Protein AF-A0A0K0DLP5-F1 (afdb_monomer_lite)

Structure (mmCIF, N/CA/C/O backbone):
data_AF-A0A0K0DLP5-F1
#
_entry.id   AF-A0A0K0DLP5-F1
#
loop_
_atom_site.group_PDB
_atom_site.id
_atom_site.type_symbol
_atom_site.label_atom_id
_atom_site.label_alt_id
_atom_site.label_comp_id
_atom_site.label_asym_id
_atom_site.label_entity_id
_atom_site.label_seq_id
_atom_site.pdbx_PDB_ins_code
_atom_site.Cartn_x
_atom_site.Cartn_y
_atom_site.Cartn_z
_atom_site.occupancy
_atom_site.B_iso_or_equiv
_atom_site.auth_seq_id
_atom_site.auth_comp_id
_atom_site.auth_asym_id
_atom_site.auth_atom_id
_atom_site.pdbx_PDB_model_num
ATOM 1 N N . MET A 1 1 ? -8.802 3.641 -4.073 1.00 86.50 1 MET A N 1
ATOM 2 C CA . MET A 1 1 ? -8.788 2.226 -3.660 1.00 86.50 1 MET A CA 1
ATOM 3 C C . MET A 1 1 ? -7.364 1.700 -3.714 1.00 86.50 1 MET A C 1
ATOM 5 O O . MET A 1 1 ? -6.653 2.055 -4.645 1.00 86.50 1 MET A O 1
ATOM 9 N N . LEU A 1 2 ? -6.941 0.934 -2.705 1.00 92.12 2 LEU A N 1
ATOM 10 C CA . LEU A 1 2 ? -5.649 0.236 -2.690 1.00 92.12 2 LEU A CA 1
ATOM 11 C C . LEU A 1 2 ? -5.886 -1.223 -3.040 1.00 92.12 2 LEU A C 1
ATOM 13 O O . LEU A 1 2 ? -6.817 -1.838 -2.526 1.00 92.12 2 LEU A O 1
ATOM 17 N N . HIS A 1 3 ? -5.024 -1.746 -3.892 1.00 93.81 3 HIS A N 1
ATOM 18 C CA . HIS A 1 3 ? -5.018 -3.122 -4.336 1.00 93.81 3 HIS A CA 1
ATOM 19 C C . HIS A 1 3 ? -3.615 -3.678 -4.133 1.00 93.81 3 HIS A C 1
ATOM 21 O O . HIS A 1 3 ? -2.635 -3.022 -4.488 1.00 93.81 3 HIS A O 1
ATOM 27 N N . LEU A 1 4 ? -3.545 -4.888 -3.591 1.00 93.56 4 LEU A N 1
ATOM 28 C CA . LEU A 1 4 ? -2.346 -5.711 -3.614 1.00 93.56 4 LEU A CA 1
ATOM 29 C C . LEU A 1 4 ? -2.581 -6.753 -4.705 1.00 93.56 4 LEU A C 1
ATOM 31 O O . LEU A 1 4 ? -3.560 -7.496 -4.635 1.00 93.56 4 LEU A O 1
ATOM 35 N N . LYS A 1 5 ? -1.776 -6.727 -5.764 1.00 92.94 5 LYS A N 1
ATOM 36 C CA . LYS A 1 5 ? -1.952 -7.607 -6.926 1.00 92.94 5 LYS A CA 1
ATOM 37 C C . LYS A 1 5 ? -0.713 -8.449 -7.141 1.00 92.94 5 LYS A C 1
ATOM 39 O O . LYS A 1 5 ? 0.381 -8.010 -6.814 1.00 92.94 5 LYS A O 1
ATOM 44 N N . GLU A 1 6 ? -0.893 -9.621 -7.730 1.00 90.38 6 GLU A N 1
ATOM 45 C CA . GLU A 1 6 ? 0.198 -10.436 -8.251 1.00 90.38 6 GLU A CA 1
ATOM 46 C C . GLU A 1 6 ? 0.144 -10.407 -9.778 1.00 90.38 6 GLU A C 1
ATOM 48 O O . GLU A 1 6 ? -0.919 -10.601 -10.369 1.00 90.38 6 GLU A O 1
ATOM 53 N N . VAL A 1 7 ? 1.274 -10.088 -10.403 1.00 84.19 7 VAL A N 1
ATOM 54 C CA . VAL A 1 7 ? 1.446 -10.016 -11.855 1.00 84.19 7 VAL A CA 1
ATOM 55 C C . VAL A 1 7 ? 2.790 -10.653 -12.176 1.00 84.19 7 VAL A C 1
ATOM 57 O O . VAL A 1 7 ? 3.810 -10.228 -11.639 1.00 84.19 7 VAL A O 1
ATOM 60 N N . ASP A 1 8 ? 2.789 -11.690 -13.012 1.00 84.88 8 ASP A N 1
ATOM 61 C CA . ASP A 1 8 ? 3.995 -12.416 -13.435 1.00 84.88 8 ASP A CA 1
ATOM 62 C C . ASP A 1 8 ? 4.873 -12.888 -12.258 1.00 84.88 8 ASP A C 1
ATOM 64 O O . ASP A 1 8 ? 6.098 -12.757 -12.266 1.00 84.88 8 ASP A O 1
ATOM 68 N N . GLY A 1 9 ? 4.230 -13.384 -11.193 1.00 86.62 9 GLY A N 1
ATOM 69 C CA . GLY A 1 9 ? 4.890 -13.842 -9.963 1.00 86.62 9 GLY A CA 1
ATOM 70 C C . GLY A 1 9 ? 5.452 -12.720 -9.080 1.00 86.62 9 GLY A C 1
ATOM 71 O O . GLY A 1 9 ? 6.086 -12.998 -8.063 1.00 86.62 9 GLY A O 1
ATOM 72 N N . LYS A 1 10 ? 5.230 -11.448 -9.437 1.00 87.56 10 LYS A N 1
ATOM 73 C CA . LYS A 1 10 ? 5.630 -10.277 -8.647 1.00 87.56 10 LYS A CA 1
ATOM 74 C C . LYS A 1 10 ? 4.413 -9.626 -8.012 1.00 87.56 10 LYS A C 1
ATOM 76 O O . LYS A 1 10 ? 3.418 -9.344 -8.678 1.00 87.56 10 LYS A O 1
ATOM 81 N N . LYS A 1 11 ? 4.506 -9.322 -6.720 1.00 92.81 11 LYS A N 1
ATOM 82 C CA . LYS A 1 11 ? 3.464 -8.572 -6.015 1.00 92.81 11 LYS A CA 1
ATOM 83 C C . LYS A 1 11 ? 3.650 -7.068 -6.208 1.00 92.81 11 LYS A C 1
ATOM 85 O O . LYS A 1 11 ? 4.776 -6.574 -6.248 1.00 92.81 11 LYS A O 1
ATOM 90 N N . SER A 1 12 ? 2.556 -6.325 -6.332 1.00 93.44 12 SER A N 1
ATOM 91 C CA . SER A 1 12 ? 2.559 -4.873 -6.518 1.00 93.44 12 SER A CA 1
ATOM 92 C C . SER A 1 12 ? 1.506 -4.171 -5.666 1.00 93.44 12 SER A C 1
ATOM 94 O O . SER A 1 12 ? 0.419 -4.700 -5.410 1.00 93.44 12 SER A O 1
ATOM 96 N N . VAL A 1 13 ? 1.836 -2.956 -5.225 1.00 94.44 13 VAL A N 1
ATOM 97 C CA . VAL A 1 13 ? 0.886 -2.019 -4.620 1.00 94.44 13 VAL A CA 1
ATOM 98 C C . VAL A 1 13 ? 0.346 -1.118 -5.722 1.00 94.44 13 VAL A C 1
ATOM 100 O O . VAL A 1 13 ? 1.096 -0.380 -6.363 1.00 94.44 13 VAL A O 1
ATOM 103 N N . LEU A 1 14 ? -0.972 -1.140 -5.905 1.00 94.19 14 LEU A N 1
ATOM 104 C CA . LEU A 1 14 ? -1.683 -0.267 -6.830 1.00 94.19 14 LEU A CA 1
ATOM 105 C C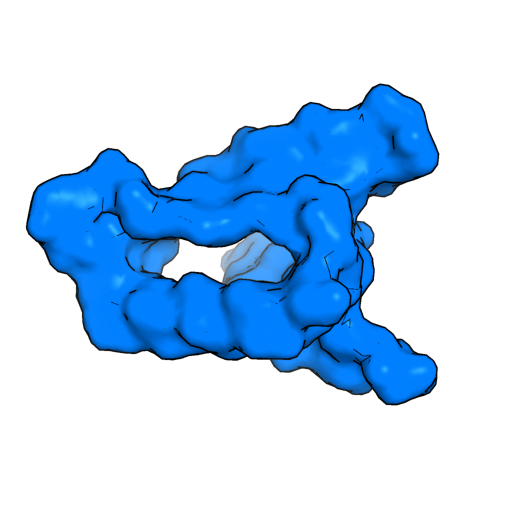 . LEU A 1 14 ? -2.694 0.583 -6.062 1.00 94.19 14 LEU A C 1
ATOM 107 O O . LEU A 1 14 ? -3.636 0.056 -5.470 1.00 94.19 14 LEU A O 1
ATOM 111 N N . VAL A 1 15 ? -2.552 1.904 -6.118 1.00 93.44 15 VAL A N 1
ATOM 112 C CA . VAL A 1 15 ? -3.541 2.843 -5.578 1.00 93.44 15 VAL A CA 1
ATOM 113 C C . VAL A 1 15 ? -4.147 3.648 -6.712 1.00 93.44 15 VAL A C 1
ATOM 115 O O . VAL A 1 15 ? -3.434 4.269 -7.495 1.00 93.44 15 VAL A O 1
ATOM 118 N N . ARG A 1 16 ? -5.479 3.653 -6.779 1.00 93.19 16 ARG A N 1
ATOM 119 C CA . ARG A 1 16 ? -6.263 4.441 -7.738 1.00 93.19 16 ARG A CA 1
ATOM 120 C C . ARG A 1 16 ? -7.197 5.415 -7.035 1.00 93.19 16 ARG A C 1
ATOM 122 O O . ARG A 1 16 ? -7.721 5.094 -5.966 1.00 93.19 16 ARG A O 1
ATOM 129 N N . ALA A 1 17 ? -7.465 6.562 -7.645 1.00 91.44 17 ALA A N 1
ATOM 130 C CA . ALA A 1 17 ? -8.531 7.459 -7.219 1.00 91.44 17 ALA A CA 1
ATOM 131 C C . ALA A 1 17 ? -9.888 6.734 -7.270 1.00 91.44 17 ALA A C 1
ATOM 133 O O . ALA A 1 17 ? -10.142 5.933 -8.169 1.00 91.44 17 ALA A O 1
ATOM 134 N N . ALA A 1 18 ? -10.765 7.000 -6.302 1.00 88.88 18 ALA A N 1
ATOM 135 C CA . ALA A 1 18 ? -12.131 6.471 -6.290 1.00 88.88 18 ALA A CA 1
ATOM 136 C C . ALA A 1 18 ? -13.060 7.358 -7.140 1.00 88.88 18 ALA A C 1
ATOM 138 O O . ALA A 1 18 ? -14.043 7.900 -6.649 1.00 88.88 18 ALA A O 1
ATOM 139 N N . THR A 1 19 ? -12.695 7.562 -8.404 1.00 91.19 19 THR A N 1
ATOM 140 C CA . THR A 1 19 ? -13.449 8.358 -9.382 1.00 91.19 19 THR A CA 1
ATOM 141 C C . THR A 1 19 ? -13.689 7.526 -10.638 1.00 91.19 19 THR A C 1
ATOM 143 O O . THR A 1 19 ? -13.015 6.517 -10.841 1.00 91.19 19 THR A O 1
ATOM 146 N N . ALA A 1 20 ? -14.607 7.962 -11.507 1.00 89.19 20 ALA A N 1
ATOM 147 C CA . ALA A 1 20 ? -14.884 7.279 -12.776 1.00 89.19 20 ALA A CA 1
ATOM 148 C C . ALA A 1 20 ? -13.631 7.127 -13.663 1.00 89.19 20 ALA A C 1
ATOM 150 O O . ALA A 1 20 ? -13.483 6.128 -14.357 1.00 89.19 20 ALA A O 1
ATOM 151 N N . ILE A 1 21 ? -12.708 8.094 -13.600 1.00 91.31 21 ILE A N 1
ATOM 152 C CA . ILE A 1 21 ? -11.446 8.082 -14.357 1.00 91.31 21 ILE A CA 1
ATOM 153 C C . ILE A 1 21 ? -10.435 7.102 -13.737 1.00 91.31 21 ILE A C 1
ATOM 155 O O . ILE A 1 21 ? -9.643 6.487 -14.447 1.00 91.31 21 ILE A O 1
ATOM 159 N N . GLY A 1 22 ? -10.449 6.931 -12.411 1.00 89.56 22 GLY A N 1
ATOM 160 C CA . GLY A 1 22 ? -9.612 5.935 -11.739 1.00 89.56 22 GLY A CA 1
ATOM 161 C C . GLY A 1 22 ? -8.105 6.189 -11.858 1.00 89.56 22 GLY A C 1
ATOM 162 O O . GLY A 1 22 ? -7.339 5.225 -11.986 1.00 89.56 22 GLY A O 1
ATOM 163 N N . THR A 1 23 ? -7.690 7.463 -11.824 1.00 93.75 23 THR A N 1
ATOM 164 C CA . THR A 1 23 ? -6.288 7.909 -11.906 1.00 93.75 23 THR A CA 1
ATOM 165 C C . THR A 1 23 ? -5.387 7.098 -10.982 1.00 93.75 23 THR A C 1
ATOM 167 O O . THR A 1 23 ? -5.712 6.898 -9.812 1.00 93.75 23 THR A O 1
ATOM 170 N N . VAL A 1 24 ? -4.249 6.634 -11.497 1.00 92.75 24 VAL A N 1
ATOM 171 C CA . VAL A 1 24 ? -3.256 5.886 -10.720 1.00 92.75 24 VAL A CA 1
ATOM 172 C C . VAL A 1 24 ? -2.425 6.861 -9.889 1.00 92.75 24 VAL A C 1
ATOM 174 O O . VAL A 1 24 ? -1.857 7.802 -10.427 1.00 92.75 24 VAL A O 1
ATOM 177 N N . TRP A 1 25 ? -2.365 6.632 -8.580 1.00 91.75 25 TRP A N 1
ATOM 178 C CA . TRP A 1 25 ? -1.522 7.388 -7.646 1.00 91.75 25 TRP A CA 1
ATOM 179 C C . TRP A 1 25 ? -0.259 6.620 -7.268 1.00 91.75 25 TRP A C 1
ATOM 181 O O . TRP A 1 25 ? 0.799 7.211 -7.101 1.00 91.75 25 TRP A O 1
ATOM 191 N N . ILE A 1 26 ? -0.367 5.296 -7.144 1.00 92.88 26 ILE A N 1
ATOM 192 C CA . ILE A 1 26 ? 0.756 4.408 -6.833 1.00 92.88 26 ILE A CA 1
ATOM 193 C C . ILE A 1 26 ? 0.661 3.206 -7.759 1.00 92.88 26 ILE A C 1
ATOM 195 O O . ILE A 1 26 ? -0.415 2.619 -7.868 1.00 92.88 26 ILE A O 1
ATOM 199 N N . ASN A 1 27 ? 1.768 2.834 -8.391 1.00 92.38 27 ASN A N 1
ATOM 200 C CA . ASN A 1 27 ? 1.922 1.572 -9.103 1.00 92.38 27 ASN A CA 1
ATOM 201 C C . ASN A 1 27 ? 3.378 1.122 -8.976 1.00 92.38 27 ASN A C 1
ATOM 203 O O . ASN A 1 27 ? 4.221 1.546 -9.760 1.00 92.38 27 ASN A O 1
ATOM 207 N N . ALA A 1 28 ? 3.670 0.323 -7.954 1.00 92.50 28 ALA A N 1
ATOM 208 C CA . ALA A 1 28 ? 5.033 -0.089 -7.638 1.00 92.50 28 ALA A CA 1
ATOM 209 C C . ALA A 1 28 ? 5.083 -1.567 -7.252 1.00 92.50 28 ALA A C 1
ATOM 211 O O . ALA A 1 28 ? 4.197 -2.068 -6.553 1.00 92.50 28 ALA A O 1
ATOM 212 N N . PHE A 1 29 ? 6.136 -2.261 -7.684 1.00 92.12 29 PHE A N 1
ATOM 213 C CA . PHE A 1 29 ? 6.419 -3.613 -7.213 1.00 92.12 29 PHE A CA 1
ATOM 214 C C . PHE A 1 29 ? 6.823 -3.590 -5.739 1.00 92.12 29 PHE A C 1
ATOM 216 O O . PHE A 1 29 ? 7.564 -2.712 -5.298 1.00 92.12 29 PHE A O 1
ATOM 223 N N . MET A 1 30 ? 6.346 -4.577 -4.987 1.00 92.94 30 MET A N 1
ATOM 224 C CA . MET A 1 30 ? 6.831 -4.846 -3.641 1.00 92.94 30 MET A CA 1
ATOM 225 C C . MET A 1 30 ? 8.216 -5.474 -3.770 1.00 92.94 30 MET A C 1
ATOM 227 O O . MET A 1 30 ? 8.376 -6.526 -4.384 1.00 92.94 30 MET A O 1
ATOM 231 N N . ASN A 1 31 ? 9.226 -4.780 -3.263 1.00 90.69 31 ASN A N 1
ATOM 232 C CA . ASN A 1 31 ? 10.617 -5.208 -3.297 1.00 90.69 31 ASN A CA 1
ATOM 233 C C . ASN A 1 31 ? 11.327 -4.735 -2.023 1.00 90.69 31 ASN A C 1
ATOM 235 O O . ASN A 1 31 ? 10.752 -3.996 -1.225 1.00 90.69 31 ASN A O 1
ATOM 239 N N . LYS A 1 32 ? 12.603 -5.091 -1.877 1.00 91.00 32 LYS A N 1
ATOM 240 C CA . LYS A 1 32 ? 13.417 -4.772 -0.693 1.00 91.00 32 LYS A CA 1
ATOM 241 C C . LYS A 1 32 ? 13.579 -3.276 -0.395 1.00 91.00 32 LYS A C 1
ATOM 243 O O . LYS A 1 32 ? 13.953 -2.920 0.719 1.00 91.00 32 LYS A O 1
ATOM 248 N N . ALA A 1 33 ? 13.341 -2.398 -1.371 1.00 90.62 33 ALA A N 1
ATOM 249 C CA . ALA A 1 33 ? 13.388 -0.950 -1.170 1.00 90.62 33 ALA A CA 1
ATOM 250 C C . ALA A 1 33 ? 12.068 -0.388 -0.610 1.00 90.62 33 ALA A C 1
ATOM 252 O O . ALA A 1 33 ? 12.056 0.724 -0.078 1.00 90.62 33 ALA A O 1
ATOM 253 N N . MET A 1 34 ? 10.965 -1.140 -0.703 1.00 93.81 34 MET A N 1
ATOM 254 C CA . MET A 1 34 ? 9.675 -0.750 -0.144 1.00 93.81 34 MET A CA 1
ATOM 255 C C . MET A 1 34 ? 9.679 -0.911 1.378 1.00 93.81 34 MET A C 1
ATOM 257 O O . MET A 1 34 ? 10.073 -1.945 1.912 1.00 93.81 34 MET A O 1
ATOM 261 N N . LYS A 1 35 ? 9.208 0.117 2.085 1.00 95.25 35 LYS A N 1
ATOM 262 C CA . LYS A 1 35 ? 9.042 0.100 3.542 1.00 95.25 35 LYS A CA 1
ATOM 263 C C . LYS A 1 35 ? 7.625 0.498 3.899 1.00 95.25 35 LYS A C 1
ATOM 265 O O . LYS A 1 35 ? 7.080 1.443 3.329 1.00 95.25 35 LYS A O 1
ATOM 270 N N . VAL A 1 36 ? 7.048 -0.191 4.871 1.00 96.56 36 VAL A N 1
ATOM 271 C CA . VAL A 1 36 ? 5.721 0.114 5.393 1.00 96.56 36 VAL A CA 1
ATOM 272 C C . VAL A 1 36 ? 5.767 0.124 6.918 1.00 96.56 36 VAL A C 1
ATOM 274 O O . VAL A 1 36 ? 6.485 -0.665 7.521 1.00 96.56 36 VAL A O 1
ATOM 277 N N . SER A 1 37 ? 5.051 1.049 7.553 1.00 96.88 37 SER A N 1
ATOM 278 C CA . SER A 1 37 ? 4.927 1.086 9.013 1.00 96.88 37 SER A CA 1
ATOM 279 C C . SER A 1 37 ? 3.637 1.758 9.459 1.00 96.88 37 SER A C 1
ATOM 281 O O . SER A 1 37 ? 3.087 2.600 8.752 1.00 96.88 37 SER A O 1
ATOM 283 N N . ILE A 1 38 ? 3.162 1.411 10.653 1.00 97.75 38 ILE A N 1
ATOM 284 C CA . ILE A 1 38 ? 2.079 2.124 11.337 1.00 97.75 38 ILE A CA 1
ATOM 285 C C . ILE A 1 38 ? 2.623 3.446 11.895 1.00 97.75 38 ILE A C 1
ATOM 287 O O . ILE A 1 38 ? 3.731 3.479 12.429 1.00 97.75 38 ILE A O 1
ATOM 291 N N . VAL A 1 39 ? 1.871 4.542 11.752 1.00 97.44 39 VAL A N 1
ATOM 292 C CA . VAL A 1 39 ? 2.336 5.897 12.122 1.00 97.44 39 VAL A CA 1
ATOM 293 C C . VAL A 1 39 ? 1.387 6.686 13.015 1.00 97.44 39 VAL A C 1
ATOM 295 O O . VAL A 1 39 ? 1.603 7.876 13.238 1.00 97.44 39 VAL A O 1
ATOM 298 N N . ASP A 1 40 ? 0.334 6.060 13.522 1.00 96.50 40 ASP A N 1
ATOM 299 C CA . ASP A 1 40 ? -0.555 6.657 14.509 1.00 96.50 40 ASP A CA 1
ATOM 300 C C . ASP A 1 40 ? -0.846 5.700 15.665 1.00 96.50 40 ASP A C 1
ATOM 302 O O . ASP A 1 40 ? -0.786 4.482 15.524 1.00 96.50 40 ASP A O 1
ATOM 306 N N . GLU A 1 41 ? -1.199 6.269 16.816 1.00 95.38 41 GLU A N 1
ATOM 307 C CA . GLU A 1 41 ? -1.482 5.512 18.043 1.00 95.38 41 GLU A CA 1
ATOM 308 C C . GLU A 1 41 ? -2.686 4.576 17.893 1.00 95.38 41 GLU A C 1
ATOM 310 O O . GLU A 1 41 ? -2.742 3.518 18.512 1.00 95.38 41 GLU A O 1
ATOM 315 N N . LYS A 1 42 ? -3.651 4.952 17.043 1.00 96.25 42 LYS A N 1
ATOM 316 C CA . LYS A 1 42 ? -4.835 4.136 16.753 1.00 96.25 42 LYS A CA 1
ATOM 317 C C . LYS A 1 42 ? -4.544 2.956 15.829 1.00 96.25 42 LYS A C 1
ATOM 319 O O . LYS A 1 42 ? -5.394 2.083 15.703 1.00 96.25 42 LYS A O 1
ATOM 324 N N . GLY A 1 43 ? -3.390 2.934 15.165 1.00 96.94 43 GLY A N 1
ATOM 325 C CA . GLY A 1 43 ? -3.030 1.894 14.208 1.00 96.94 43 GLY A CA 1
ATOM 326 C C . GLY A 1 43 ? -3.767 1.962 12.870 1.00 96.94 43 GLY A C 1
ATOM 327 O O . GLY A 1 43 ? -3.715 1.009 12.104 1.00 96.94 43 GLY A O 1
ATOM 328 N N . GLU A 1 44 ? -4.474 3.050 12.567 1.00 97.88 44 GLU A N 1
ATOM 329 C CA . GLU A 1 44 ? -5.283 3.192 11.350 1.00 97.88 44 GLU A CA 1
ATOM 330 C C . GLU A 1 44 ? -4.498 3.788 10.177 1.00 97.88 44 GLU A C 1
ATOM 332 O O . GLU A 1 44 ? -4.976 3.769 9.040 1.00 97.88 44 GLU A O 1
ATOM 337 N N . LYS A 1 45 ? -3.323 4.373 10.417 1.00 98.19 45 LYS A N 1
ATOM 338 C CA . LYS A 1 45 ? -2.517 5.036 9.392 1.00 98.19 45 LYS A CA 1
ATOM 339 C C . LYS A 1 45 ? -1.229 4.276 9.159 1.00 98.19 45 LYS A C 1
ATOM 341 O O . LYS A 1 45 ? -0.449 4.057 10.081 1.00 98.19 45 LYS A O 1
ATOM 346 N N . ILE A 1 46 ? -0.967 3.983 7.891 1.00 97.44 46 ILE A N 1
ATOM 347 C CA . ILE A 1 46 ? 0.331 3.483 7.450 1.00 97.44 46 ILE A CA 1
ATOM 348 C C . ILE A 1 46 ? 1.116 4.601 6.771 1.00 97.44 46 ILE A C 1
ATOM 350 O O . ILE A 1 46 ? 0.540 5.438 6.070 1.00 97.44 46 ILE A O 1
ATOM 354 N N . ARG A 1 47 ? 2.436 4.571 6.917 1.00 97.38 47 ARG A N 1
ATOM 355 C CA . ARG A 1 47 ? 3.387 5.209 6.012 1.00 97.38 47 ARG A CA 1
ATOM 356 C C . ARG A 1 47 ? 3.914 4.143 5.066 1.00 97.38 47 ARG A C 1
ATOM 358 O O . ARG A 1 47 ? 4.373 3.103 5.517 1.00 97.38 47 ARG A O 1
ATOM 365 N N . LEU A 1 48 ? 3.843 4.415 3.771 1.00 96.38 48 LEU A N 1
ATOM 366 C CA . LEU A 1 48 ? 4.371 3.576 2.708 1.00 96.38 48 LEU A CA 1
ATOM 367 C C . LEU A 1 48 ? 5.433 4.369 1.951 1.00 96.38 48 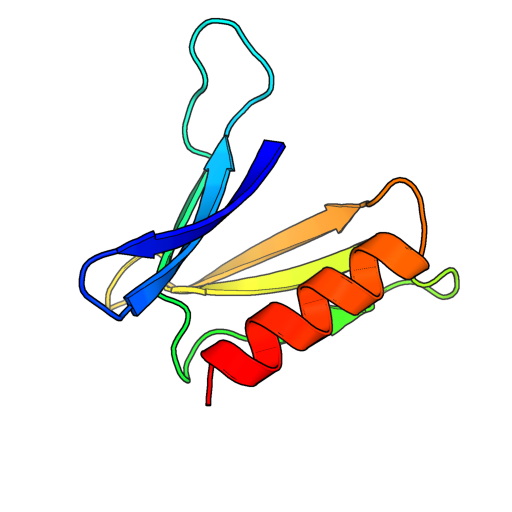LEU A C 1
ATOM 369 O O . LEU A 1 48 ? 5.122 5.387 1.337 1.00 96.38 48 LEU A O 1
ATOM 373 N N . THR A 1 49 ? 6.666 3.887 1.984 1.00 96.38 49 THR A N 1
ATOM 374 C CA . THR A 1 49 ? 7.784 4.401 1.194 1.00 96.38 49 THR A CA 1
ATOM 375 C C . THR A 1 49 ? 8.071 3.403 0.082 1.00 96.38 49 THR A C 1
ATOM 377 O O . THR A 1 49 ? 8.233 2.215 0.354 1.00 96.38 49 THR A O 1
ATOM 380 N N . TYR A 1 50 ? 8.095 3.860 -1.166 1.00 94.38 50 TYR A N 1
ATOM 381 C CA . TYR A 1 50 ? 8.220 2.992 -2.335 1.00 94.38 50 TYR A CA 1
ATOM 382 C C . TYR A 1 50 ? 8.988 3.689 -3.469 1.00 94.38 50 TYR A C 1
ATOM 384 O O . TYR A 1 50 ? 8.938 4.919 -3.569 1.00 94.38 50 TYR A O 1
ATOM 392 N N . PRO A 1 51 ? 9.684 2.925 -4.330 1.00 91.12 51 PRO A N 1
ATOM 393 C CA . PRO A 1 51 ? 10.320 3.481 -5.519 1.00 91.12 51 PRO A CA 1
ATOM 394 C C . PRO A 1 51 ? 9.260 3.880 -6.553 1.00 91.12 51 PRO A C 1
ATOM 396 O O . PRO A 1 51 ? 8.407 3.067 -6.918 1.00 91.12 51 PRO A O 1
ATOM 399 N N . THR A 1 52 ? 9.301 5.128 -7.018 1.00 87.38 52 THR A N 1
ATOM 400 C CA . THR A 1 52 ? 8.520 5.597 -8.179 1.00 87.38 52 THR A CA 1
ATOM 401 C C . THR A 1 52 ? 9.277 5.387 -9.485 1.00 87.38 52 THR A C 1
ATOM 403 O O . THR A 1 52 ? 8.652 5.182 -10.524 1.00 87.38 52 THR A O 1
ATOM 406 N N . SER A 1 53 ? 10.609 5.385 -9.423 1.00 83.00 53 SER A N 1
ATOM 407 C CA . SER A 1 53 ? 11.527 5.066 -10.516 1.00 83.00 53 SER A CA 1
ATOM 408 C C . SER A 1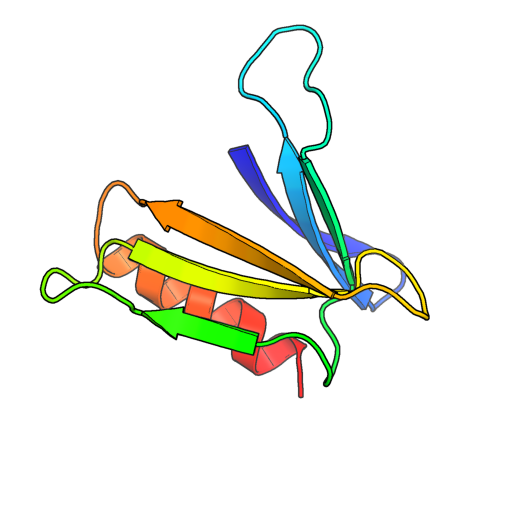 53 ? 12.814 4.446 -9.951 1.00 83.00 53 SER A C 1
ATOM 410 O O . SER A 1 53 ? 12.883 4.136 -8.760 1.00 83.00 53 SER A O 1
ATOM 412 N N . GLU A 1 54 ? 13.834 4.242 -10.787 1.00 79.75 54 GLU A N 1
ATOM 413 C CA . GLU A 1 54 ? 15.151 3.773 -10.330 1.00 79.75 54 GLU A CA 1
ATOM 414 C C . GLU A 1 54 ? 15.874 4.798 -9.438 1.00 79.75 54 GLU A C 1
ATOM 416 O O . GLU A 1 54 ? 16.662 4.410 -8.578 1.00 79.75 54 GLU A O 1
ATOM 421 N N . GLU A 1 55 ? 15.573 6.090 -9.595 1.00 87.88 55 GLU A N 1
ATOM 422 C CA . GLU A 1 55 ? 16.274 7.187 -8.909 1.00 87.88 55 GLU A CA 1
ATOM 423 C C . GLU A 1 55 ? 15.397 7.927 -7.891 1.00 87.88 55 GLU A C 1
ATOM 425 O O . GLU A 1 55 ? 15.891 8.731 -7.101 1.00 87.88 55 GLU A O 1
ATOM 430 N N . GLU A 1 56 ? 14.090 7.664 -7.884 1.00 89.56 56 GLU A N 1
ATOM 431 C CA . GLU A 1 56 ? 13.130 8.402 -7.073 1.00 89.56 56 GLU A CA 1
ATOM 432 C C . GLU A 1 56 ? 12.385 7.486 -6.097 1.00 89.56 56 GLU A C 1
ATOM 434 O O . GLU A 1 56 ? 11.841 6.435 -6.453 1.00 89.56 56 GLU A O 1
ATOM 439 N N . ILE A 1 57 ? 12.329 7.926 -4.838 1.00 93.25 57 ILE A N 1
ATOM 440 C CA . ILE A 1 57 ? 11.565 7.291 -3.769 1.00 93.25 57 ILE A CA 1
ATOM 441 C C . ILE A 1 57 ? 10.510 8.278 -3.283 1.00 93.25 57 ILE A C 1
ATOM 443 O O . ILE A 1 57 ? 10.821 9.394 -2.871 1.00 93.25 57 ILE A O 1
ATOM 447 N N . SER A 1 58 ? 9.259 7.830 -3.253 1.00 95.06 58 SER A N 1
ATOM 448 C CA . SER A 1 58 ? 8.141 8.589 -2.701 1.00 95.06 58 SER A CA 1
ATOM 449 C C . SER A 1 58 ? 7.674 8.003 -1.377 1.00 95.06 58 SER A C 1
ATOM 451 O O . SER A 1 58 ? 7.798 6.806 -1.116 1.00 95.06 58 SER A O 1
ATOM 453 N N . THR A 1 59 ? 7.100 8.855 -0.527 1.00 95.75 59 THR A N 1
ATOM 454 C CA . THR A 1 59 ? 6.477 8.440 0.734 1.00 95.75 59 THR A CA 1
ATOM 455 C C . THR A 1 59 ? 5.040 8.935 0.805 1.00 95.75 59 THR A C 1
ATOM 457 O O . THR A 1 59 ? 4.775 10.124 0.664 1.00 95.75 59 THR A O 1
ATOM 460 N N . TYR A 1 60 ? 4.115 8.014 1.066 1.00 93.94 60 TYR A N 1
ATOM 461 C CA . TYR A 1 60 ? 2.690 8.280 1.227 1.00 93.94 60 TYR A CA 1
ATOM 462 C C . TYR A 1 60 ? 2.225 7.895 2.625 1.00 93.94 60 TYR A C 1
ATOM 464 O O . TYR A 1 60 ? 2.650 6.884 3.179 1.00 93.94 60 TYR A O 1
ATOM 472 N N . ILE A 1 61 ? 1.295 8.671 3.179 1.00 95.88 61 ILE A N 1
ATOM 473 C CA . ILE A 1 61 ? 0.538 8.275 4.367 1.00 95.88 61 ILE A CA 1
ATOM 474 C C . ILE A 1 61 ? -0.873 7.914 3.929 1.00 95.88 61 ILE A C 1
ATOM 476 O O . ILE A 1 61 ? -1.540 8.689 3.243 1.00 95.88 61 ILE A O 1
ATOM 480 N N . ARG A 1 62 ? -1.342 6.737 4.342 1.00 93.94 62 ARG A N 1
ATOM 481 C CA . ARG A 1 62 ? -2.685 6.258 4.030 1.00 93.94 62 ARG A CA 1
ATOM 482 C C . ARG A 1 62 ? -3.426 5.864 5.292 1.00 93.94 62 ARG A C 1
ATOM 484 O O . ARG A 1 62 ? -2.944 5.053 6.072 1.00 93.94 62 ARG A O 1
ATOM 491 N N . ARG A 1 63 ? -4.627 6.420 5.446 1.00 96.25 63 ARG A N 1
ATOM 492 C CA . ARG A 1 63 ? -5.569 6.055 6.501 1.00 96.25 63 ARG A CA 1
ATOM 493 C C . ARG A 1 63 ? -6.489 4.928 6.039 1.00 96.25 63 ARG A C 1
AT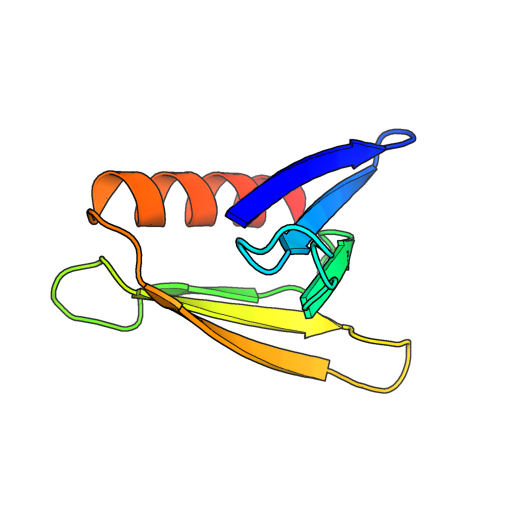OM 495 O O . ARG A 1 63 ? -6.979 4.953 4.907 1.00 96.25 63 ARG A O 1
ATOM 502 N N . PHE A 1 64 ? -6.740 3.987 6.934 1.00 96.12 64 PHE A N 1
ATOM 503 C CA . PHE A 1 64 ? -7.702 2.905 6.798 1.00 96.12 64 PHE A CA 1
ATOM 504 C C . PHE A 1 64 ? -8.917 3.143 7.706 1.00 96.12 64 PHE A C 1
ATOM 506 O O . PHE A 1 64 ? -8.811 3.867 8.695 1.00 96.12 64 PHE A O 1
ATOM 513 N N . PRO A 1 65 ? -10.070 2.534 7.386 1.00 95.62 65 PRO A N 1
ATOM 514 C CA . PRO A 1 65 ? -11.250 2.540 8.249 1.00 95.62 65 PRO A CA 1
ATOM 515 C C . PRO A 1 65 ? -11.034 1.884 9.619 1.00 95.62 65 PRO A C 1
ATOM 517 O O . PRO A 1 65 ? -11.779 2.175 10.547 1.00 95.62 65 PRO A O 1
ATOM 520 N N . SER A 1 66 ? -10.064 0.971 9.743 1.00 97.56 66 SER A N 1
ATOM 521 C CA . SER A 1 66 ? -9.753 0.290 11.001 1.00 97.56 66 SER A CA 1
ATOM 522 C C . SER A 1 66 ? -8.288 -0.130 11.085 1.00 97.56 66 SER A C 1
ATOM 524 O O . SER A 1 66 ? -7.640 -0.384 10.064 1.00 97.56 66 SER A O 1
ATOM 526 N N . ALA A 1 67 ? -7.796 -0.286 12.315 1.00 97.56 67 ALA A N 1
ATOM 527 C CA . ALA A 1 67 ? -6.456 -0.800 12.580 1.00 97.56 67 ALA A CA 1
ATOM 528 C C . ALA A 1 67 ? -6.250 -2.217 12.029 1.00 97.56 67 ALA A C 1
ATOM 530 O O . ALA A 1 67 ? -5.210 -2.521 11.458 1.00 97.56 67 ALA A O 1
ATOM 531 N N . LYS A 1 68 ? -7.282 -3.068 12.108 1.00 97.31 68 LYS A N 1
ATOM 532 C CA . LYS A 1 68 ? -7.246 -4.438 11.576 1.00 97.31 68 LYS A CA 1
ATOM 533 C C . LYS A 1 68 ? -6.929 -4.467 10.079 1.00 97.31 68 LYS A C 1
ATOM 535 O O . LYS A 1 68 ? -6.141 -5.295 9.630 1.00 97.31 68 LYS A O 1
ATOM 540 N N . GLU A 1 69 ? -7.546 -3.578 9.301 1.00 96.00 69 GLU A N 1
ATOM 541 C CA . GLU A 1 69 ? -7.269 -3.493 7.865 1.00 96.00 69 GLU A CA 1
ATOM 542 C C . GLU A 1 69 ? -5.864 -2.971 7.575 1.00 96.00 69 GLU A C 1
ATOM 544 O O . GLU A 1 69 ? -5.201 -3.503 6.685 1.00 96.00 69 GLU A O 1
ATOM 549 N N . ALA A 1 70 ? -5.412 -1.961 8.324 1.00 97.06 70 ALA A N 1
ATOM 550 C CA . ALA A 1 70 ? -4.060 -1.434 8.197 1.00 97.06 70 ALA A CA 1
ATOM 551 C C . ALA A 1 70 ? -3.017 -2.522 8.492 1.00 97.06 70 ALA A C 1
ATOM 553 O O . ALA A 1 70 ? -2.153 -2.761 7.653 1.00 97.06 70 ALA A O 1
ATOM 554 N N . SER A 1 71 ? -3.140 -3.234 9.617 1.00 96.69 71 SER A N 1
ATOM 555 C CA . SER A 1 71 ? -2.217 -4.303 10.015 1.00 96.69 71 SER A CA 1
ATOM 556 C C . SER A 1 71 ? -2.126 -5.423 8.981 1.00 96.69 71 SER A C 1
ATOM 558 O O 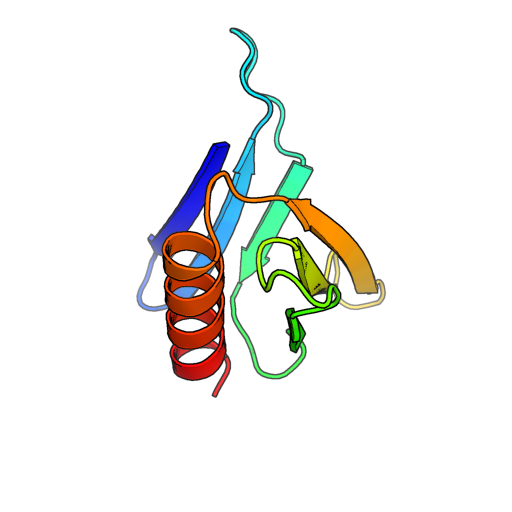. SER A 1 71 ? -1.019 -5.828 8.643 1.00 96.69 71 SER A O 1
ATOM 560 N N . ARG A 1 72 ? -3.256 -5.868 8.411 1.00 96.38 72 ARG A N 1
ATOM 561 C CA . ARG A 1 72 ? -3.244 -6.877 7.336 1.00 96.38 72 ARG A CA 1
ATOM 562 C C . ARG A 1 72 ? -2.439 -6.402 6.124 1.00 96.38 72 ARG A C 1
ATOM 564 O O . ARG A 1 72 ? -1.657 -7.159 5.568 1.00 96.38 72 ARG A O 1
ATOM 571 N N . VAL A 1 73 ? -2.618 -5.143 5.716 1.00 95.50 73 VAL A N 1
ATOM 572 C CA . VAL A 1 73 ? -1.879 -4.585 4.572 1.00 95.50 73 VAL A CA 1
ATOM 573 C C . VAL A 1 73 ? -0.387 -4.445 4.875 1.00 95.50 73 VAL A C 1
ATOM 575 O O . VAL A 1 73 ? 0.423 -4.671 3.981 1.00 95.50 73 VAL A O 1
ATOM 578 N N . VAL A 1 74 ? -0.020 -4.076 6.106 1.00 96.44 74 VAL A N 1
ATOM 579 C CA . VAL A 1 74 ? 1.385 -4.039 6.542 1.00 96.44 74 VAL A CA 1
ATOM 580 C C . VAL A 1 74 ? 2.009 -5.426 6.409 1.00 96.44 74 VAL A C 1
ATOM 582 O O . VAL A 1 74 ? 3.017 -5.558 5.725 1.00 96.44 74 VAL A O 1
ATOM 585 N N . GLU A 1 75 ? 1.374 -6.451 6.980 1.00 96.00 75 GLU A N 1
ATOM 586 C CA . GLU A 1 75 ? 1.862 -7.833 6.944 1.00 96.00 75 GLU A CA 1
ATOM 587 C C . GLU A 1 75 ? 2.018 -8.352 5.506 1.00 96.00 75 GLU A C 1
ATOM 589 O O . GLU A 1 75 ? 3.077 -8.861 5.143 1.00 96.00 75 GLU A O 1
ATOM 594 N N . ASP A 1 76 ? 1.006 -8.151 4.655 1.00 94.44 76 ASP A N 1
ATOM 595 C CA . ASP A 1 76 ? 1.047 -8.583 3.254 1.00 94.44 76 ASP A CA 1
ATOM 596 C C . ASP A 1 76 ? 2.215 -7.942 2.484 1.00 94.44 76 ASP A C 1
ATOM 598 O O . ASP A 1 76 ? 2.882 -8.611 1.688 1.00 94.44 76 ASP A O 1
ATOM 602 N N . ILE A 1 77 ? 2.469 -6.648 2.717 1.00 94.25 77 ILE A N 1
ATOM 603 C CA . ILE A 1 77 ? 3.574 -5.917 2.086 1.00 94.25 77 ILE A CA 1
ATOM 604 C C . ILE A 1 77 ? 4.917 -6.384 2.650 1.00 94.25 77 ILE A C 1
ATOM 606 O O . ILE A 1 77 ? 5.836 -6.629 1.874 1.00 94.25 77 ILE A O 1
ATOM 610 N N . GLU A 1 78 ? 5.050 -6.543 3.967 1.00 93.81 78 GLU A N 1
ATOM 611 C CA . GLU A 1 78 ? 6.291 -7.002 4.599 1.00 93.81 78 GLU A CA 1
ATOM 612 C C . GLU A 1 78 ? 6.673 -8.418 4.167 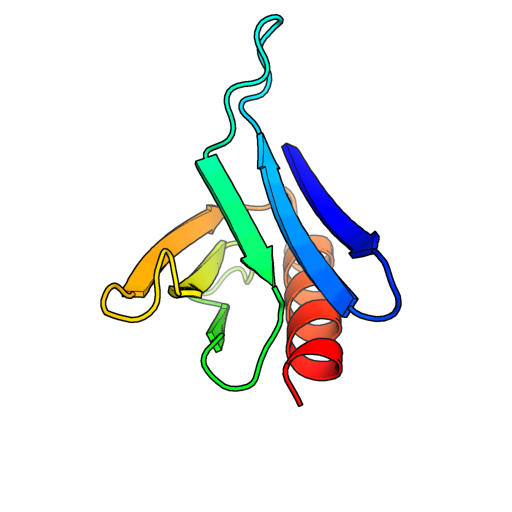1.00 93.81 78 GLU A C 1
ATOM 614 O O . GLU A 1 78 ? 7.848 -8.694 3.940 1.00 93.81 78 GLU A O 1
ATOM 619 N N . VAL A 1 79 ? 5.702 -9.322 4.016 1.00 91.94 79 VAL A N 1
ATOM 620 C CA . VAL A 1 79 ? 5.945 -10.680 3.507 1.00 91.94 79 VAL A CA 1
ATOM 621 C C . VAL A 1 79 ? 6.411 -10.643 2.053 1.00 91.94 79 VAL A C 1
ATOM 623 O O . VAL A 1 79 ? 7.303 -11.400 1.679 1.00 91.94 79 VAL A O 1
ATOM 626 N N . ALA A 1 80 ? 5.824 -9.768 1.238 1.00 90.12 80 ALA A N 1
ATOM 627 C CA . ALA A 1 80 ? 6.125 -9.660 -0.185 1.00 90.12 80 ALA A CA 1
ATOM 628 C C . ALA A 1 80 ? 7.402 -8.867 -0.509 1.00 90.12 80 ALA A C 1
ATOM 630 O O . ALA A 1 80 ? 7.970 -9.053 -1.580 1.00 90.12 80 ALA A O 1
ATOM 631 N N . ALA A 1 81 ? 7.828 -7.966 0.378 1.00 86.69 81 ALA A N 1
ATOM 632 C CA . ALA A 1 81 ? 9.004 -7.116 0.198 1.00 86.69 81 ALA A CA 1
ATOM 633 C C . ALA A 1 81 ? 10.326 -7.779 0.642 1.00 86.69 81 ALA A C 1
ATOM 635 O O . ALA A 1 81 ? 11.386 -7.168 0.483 1.00 86.69 81 ALA A O 1
ATOM 636 N N . LYS A 1 82 ? 10.274 -9.000 1.195 1.00 78.62 82 LYS A N 1
ATOM 637 C CA . LYS A 1 82 ? 11.451 -9.817 1.549 1.00 78.62 82 LYS A CA 1
ATOM 638 C C . LYS A 1 82 ? 12.195 -10.310 0.309 1.00 78.62 82 LYS A C 1
ATOM 640 O O . LYS A 1 82 ? 13.449 -10.256 0.332 1.00 78.62 82 LYS A O 1
#

InterPro domains:
  IPR011993 PH-like domain superfamily [G3DSA:2.30.29.30] (1-81)

Foldseek 3Di:
DWDFDADPNWTWIWQFDPDPVGHTPGTATLALQWDKDQDDPQQQKMWIWGDPDPPDIDIDIDGHPHNVVSVVVNVVSVVRHD

Sequence (82 aa):
MLHLKEVDGKKSVLVRAATAIGTVWINAFMNKAMKVSIVDEKGEKIRLTYPTSEEEISTYIRRFPSAKEASRVVEDIEVAAK

pLDDT: mean 92.94, std 4.09, range [78.62, 98.19]

Secondary structure (DSSP, 8-state):
-EEEEEETTEEEEEEE-SSSS--EEEEEE--TT-EEEE-STTS-EEEEEEESSSS-EEEEEEE-SSHHHHHHHHHHHHHHT-

Organism: Angiostrongylus cantonensis (NCBI:txid6313)

Radius of gyration: 12.45 Å; chains: 1; bounding box: 31×22×32 Å